Protein AF-A0A8D2LEM7-F1 (afdb_monomer_lite)

Sequence (130 aa):
QYFGRFCSLMAAYTRKTAKLRDKADLLVKQLLDYANTESPELRTTVKNFAEELARVQDYRQAEVERLEVKVVEPLKVYGMLIKQTRADIKKFNNARKNEMKQLQQLEKIRLKSPSNRHVIVSFLWKRYGS

Radius of gyration: 36.6 Å; chains: 1; bounding box: 88×28×95 Å

Foldseek 3Di:
DVLVVQLVVLVVVLVVLVVVLVVLVVVLVVLQVVLVVDDPVSSVVSNVVSVVSNVVSVVSVVVSVCSVPVPNVVSVVVVVVVVVVVVVVVVVVVVVVVVVVVVVVVVVVVVVCPPVVVVVVVVVCVVPPD

Secondary structure (DSSP, 8-state):
-HHHHHHHHHHHHHHHHHHHHHHHHHHHHHHHHHHTTS-HHHHHHHHHHHHHHHHHHHHHHHHHHHHIIIIIHHHHHHHHHHHHHHHHHHHHHHHHHHHHHHHHHHHHHHHH-TTHHHHHHHHHHHHH--

Organism: Varanus komodoensis (NCBI:txid61221)

pLDDT: mean 88.64, std 14.68, range [46.97, 98.69]

InterPro domains:
  IPR009602 CBY1-interacting BAR domain-containing protein/FAM92 [PF06730] (2-121)
  IPR009602 CBY1-interacting BAR domain-containing protein/FAM92 [PTHR21223] (2-121)
  IPR027267 AH/BAR domain superfamily [SSF103657] (26-116)

Structure (mmCIF, N/CA/C/O backbone):
data_AF-A0A8D2LEM7-F1
#
_entry.id   AF-A0A8D2LEM7-F1
#
loop_
_atom_site.group_PDB
_atom_site.id
_atom_site.type_symbol
_atom_site.label_atom_id
_atom_site.label_alt_id
_atom_site.label_comp_id
_atom_site.label_asym_id
_atom_site.label_entity_id
_atom_site.label_seq_id
_atom_site.pdbx_PDB_ins_code
_atom_site.Cartn_x
_atom_site.Cartn_y
_atom_site.Cartn_z
_atom_site.occupancy
_atom_site.B_iso_or_equiv
_atom_site.auth_seq_id
_atom_site.auth_comp_id
_atom_site.auth_asym_id
_atom_site.auth_atom_id
_atom_site.pdbx_PDB_model_num
ATOM 1 N N . GLN A 1 1 ? 11.865 -8.441 -18.252 1.00 66.44 1 GLN A N 1
ATOM 2 C CA . GLN A 1 1 ? 10.596 -9.173 -18.043 1.00 66.44 1 GLN A CA 1
ATOM 3 C C . GLN A 1 1 ? 10.228 -9.219 -16.559 1.00 66.44 1 GLN A C 1
ATOM 5 O O . GLN A 1 1 ? 9.105 -8.872 -16.224 1.00 66.44 1 GLN A O 1
ATOM 10 N N . TYR A 1 2 ? 11.170 -9.562 -15.674 1.00 82.12 2 TYR A N 1
ATOM 11 C CA . TYR A 1 2 ? 10.939 -9.712 -14.231 1.00 82.12 2 TYR A CA 1
ATOM 12 C C . TYR A 1 2 ? 10.581 -8.422 -13.479 1.00 82.12 2 TYR A C 1
ATOM 14 O O . TYR A 1 2 ? 9.593 -8.409 -12.760 1.00 82.12 2 TYR A O 1
ATOM 22 N N . PHE A 1 3 ? 11.290 -7.313 -13.708 1.00 81.62 3 PHE A N 1
ATOM 23 C CA . PHE A 1 3 ? 11.026 -6.050 -12.996 1.00 81.62 3 PHE A CA 1
ATOM 24 C C . PHE A 1 3 ? 9.601 -5.511 -13.167 1.00 81.62 3 PHE A C 1
ATOM 26 O O . PHE A 1 3 ? 9.011 -5.031 -12.207 1.00 81.62 3 PHE A O 1
ATOM 33 N N . GLY A 1 4 ? 9.013 -5.653 -14.361 1.00 85.19 4 GLY A N 1
ATOM 34 C CA . GLY A 1 4 ? 7.608 -5.296 -14.577 1.00 85.19 4 GLY A CA 1
ATOM 35 C C . GLY A 1 4 ? 6.661 -6.155 -13.734 1.00 85.19 4 GLY A C 1
ATOM 36 O O . GLY A 1 4 ? 5.755 -5.620 -13.107 1.00 85.19 4 GLY A O 1
ATOM 37 N N . ARG A 1 5 ? 6.922 -7.469 -13.647 1.00 89.81 5 ARG A N 1
ATOM 38 C CA . ARG A 1 5 ? 6.150 -8.389 -12.796 1.00 89.81 5 ARG A CA 1
ATOM 39 C C . ARG A 1 5 ? 6.298 -8.044 -11.316 1.00 89.81 5 ARG A C 1
ATOM 41 O O . ARG A 1 5 ? 5.291 -7.996 -10.622 1.00 89.81 5 ARG A O 1
ATOM 48 N N . PHE A 1 6 ? 7.515 -7.756 -10.851 1.00 91.12 6 PHE A N 1
ATOM 49 C CA . PHE A 1 6 ? 7.753 -7.339 -9.468 1.00 91.12 6 PHE A CA 1
ATOM 50 C C . PHE A 1 6 ? 7.035 -6.029 -9.137 1.00 91.12 6 PHE A C 1
ATOM 52 O O . PHE A 1 6 ? 6.335 -5.971 -8.136 1.00 91.12 6 PHE A O 1
ATOM 59 N N . CYS A 1 7 ? 7.113 -5.012 -10.001 1.00 92.25 7 CYS A N 1
ATOM 60 C CA . CYS A 1 7 ? 6.394 -3.752 -9.803 1.00 92.25 7 CYS A CA 1
ATOM 61 C C . CYS A 1 7 ? 4.875 -3.975 -9.697 1.00 92.25 7 CYS A C 1
ATOM 63 O O . CYS A 1 7 ? 4.243 -3.497 -8.757 1.00 92.25 7 CYS A O 1
ATOM 65 N N . SER A 1 8 ? 4.288 -4.767 -10.604 1.00 92.38 8 SER A N 1
ATOM 66 C CA . SER A 1 8 ? 2.858 -5.096 -10.551 1.00 92.38 8 SER A CA 1
ATOM 67 C C . SER A 1 8 ? 2.472 -5.885 -9.297 1.00 92.38 8 SER A C 1
ATOM 69 O O . SER A 1 8 ? 1.425 -5.608 -8.711 1.00 92.38 8 SER A O 1
ATOM 71 N N . LEU A 1 9 ? 3.303 -6.846 -8.880 1.00 96.00 9 LEU A N 1
ATOM 72 C CA . LEU A 1 9 ? 3.059 -7.668 -7.696 1.00 96.00 9 LEU A CA 1
ATOM 73 C C . LEU A 1 9 ? 3.141 -6.838 -6.410 1.00 96.00 9 LEU A C 1
ATOM 75 O O . LEU A 1 9 ? 2.227 -6.913 -5.594 1.00 96.00 9 LEU A O 1
ATOM 79 N N . MET A 1 10 ? 4.172 -6.002 -6.264 1.00 96.44 10 MET A N 1
ATOM 80 C CA . MET A 1 10 ? 4.329 -5.128 -5.098 1.00 96.44 10 MET A CA 1
ATOM 81 C C . MET A 1 10 ? 3.202 -4.099 -5.026 1.00 96.44 10 MET A C 1
ATOM 83 O O . MET A 1 10 ? 2.594 -3.941 -3.976 1.00 96.44 10 MET A O 1
ATOM 87 N N . ALA A 1 11 ? 2.816 -3.487 -6.150 1.00 96.25 11 ALA A N 1
ATOM 88 C CA . ALA A 1 11 ? 1.669 -2.582 -6.173 1.00 96.25 11 ALA A CA 1
ATOM 89 C C . ALA A 1 11 ? 0.355 -3.298 -5.795 1.00 96.25 11 ALA A C 1
ATOM 91 O O . ALA A 1 11 ? -0.506 -2.726 -5.128 1.00 96.25 11 ALA A O 1
ATOM 92 N N . ALA A 1 12 ? 0.171 -4.555 -6.217 1.00 97.94 12 ALA A N 1
ATOM 93 C CA . ALA A 1 12 ? -0.990 -5.351 -5.822 1.00 97.94 12 ALA A CA 1
ATOM 94 C C . ALA A 1 12 ? -0.977 -5.700 -4.327 1.00 97.94 12 ALA A C 1
ATOM 96 O O . ALA A 1 12 ? -2.034 -5.655 -3.698 1.00 97.94 12 ALA A O 1
ATOM 97 N N . TYR A 1 13 ? 0.194 -6.013 -3.770 1.00 98.06 13 TYR A N 1
ATOM 98 C CA . TYR A 1 13 ? 0.390 -6.221 -2.338 1.00 98.06 13 TYR A CA 1
ATOM 99 C C . TYR A 1 13 ? 0.027 -4.959 -1.542 1.00 98.06 13 TYR A C 1
ATOM 101 O O . TYR A 1 13 ? -0.883 -5.027 -0.721 1.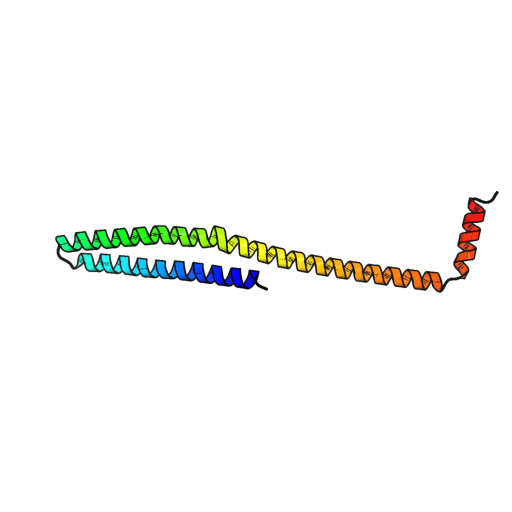00 98.06 13 TYR A O 1
ATOM 109 N N . THR A 1 14 ? 0.594 -3.793 -1.880 1.00 98.44 14 THR A N 1
ATOM 110 C CA . THR A 1 14 ? 0.287 -2.507 -1.221 1.00 98.44 14 THR A CA 1
ATOM 111 C C . THR A 1 14 ? -1.211 -2.206 -1.223 1.00 98.44 14 THR A C 1
ATOM 113 O O . THR A 1 14 ? -1.783 -1.857 -0.192 1.00 98.44 14 THR A O 1
ATOM 116 N N . ARG A 1 15 ? -1.897 -2.421 -2.358 1.00 98.50 15 ARG A N 1
ATOM 117 C CA . ARG A 1 15 ? -3.358 -2.242 -2.444 1.00 98.50 15 ARG A CA 1
ATOM 118 C C . ARG A 1 15 ? -4.136 -3.224 -1.569 1.00 98.50 15 ARG A C 1
ATOM 120 O O . ARG A 1 15 ? -5.183 -2.854 -1.046 1.00 98.50 15 ARG A O 1
ATOM 127 N N . LYS A 1 16 ? -3.687 -4.476 -1.437 1.00 98.50 16 LYS A N 1
ATOM 128 C CA . LYS A 1 16 ? -4.324 -5.450 -0.534 1.00 98.50 16 LYS A CA 1
ATOM 129 C C . LYS A 1 16 ? -4.149 -5.035 0.924 1.00 98.50 16 LYS A C 1
ATOM 131 O O . LYS A 1 16 ? -5.125 -5.092 1.667 1.00 98.50 16 LYS A O 1
ATOM 136 N N . THR A 1 17 ? -2.965 -4.557 1.302 1.00 98.38 17 THR A N 1
ATOM 137 C CA . THR A 1 17 ? -2.713 -4.006 2.638 1.00 98.38 17 THR A CA 1
ATOM 138 C C . THR A 1 17 ? -3.613 -2.798 2.901 1.00 98.38 17 THR A C 1
ATOM 140 O O . THR A 1 17 ? -4.315 -2.783 3.906 1.00 98.38 17 THR A O 1
ATOM 143 N N . ALA A 1 18 ? -3.724 -1.850 1.966 1.00 98.56 18 ALA A N 1
ATOM 144 C CA . ALA A 1 18 ? -4.647 -0.717 2.098 1.00 98.56 18 ALA A CA 1
ATOM 145 C C . ALA A 1 18 ? -6.111 -1.163 2.272 1.00 98.56 18 ALA A C 1
ATOM 147 O O . ALA A 1 18 ? -6.778 -0.741 3.209 1.00 98.56 18 ALA A O 1
ATOM 148 N N . LYS A 1 19 ? -6.587 -2.112 1.457 1.00 98.56 19 LYS A N 1
ATOM 149 C CA . LYS A 1 19 ? -7.957 -2.645 1.576 1.00 98.56 19 LYS A CA 1
ATOM 150 C C . LYS A 1 19 ? -8.221 -3.328 2.906 1.00 98.56 19 LYS A C 1
ATOM 152 O O . LYS A 1 19 ? -9.320 -3.230 3.443 1.00 98.56 19 LYS A O 1
ATOM 157 N N . LEU A 1 20 ? -7.237 -4.050 3.434 1.00 98.38 20 LEU A N 1
ATOM 158 C CA . LEU A 1 20 ? -7.376 -4.644 4.752 1.00 98.38 20 LEU A CA 1
ATOM 159 C C . LEU A 1 20 ? -7.554 -3.523 5.798 1.00 98.38 20 LEU A C 1
ATOM 161 O O . LEU A 1 20 ? -8.257 -3.751 6.776 1.00 98.38 20 LEU A O 1
ATOM 165 N N . ARG A 1 21 ? -6.943 -2.330 5.626 1.00 98.50 21 ARG A N 1
ATOM 166 C CA . ARG A 1 21 ? -7.025 -1.188 6.574 1.00 98.50 21 ARG A CA 1
ATOM 167 C C . ARG A 1 21 ? -8.427 -0.632 6.564 1.00 98.50 21 ARG A C 1
ATOM 169 O O . ARG A 1 21 ? -9.067 -0.629 7.604 1.00 98.50 21 ARG A O 1
ATOM 176 N N . ASP A 1 22 ? -8.949 -0.373 5.372 1.00 98.44 22 ASP A N 1
ATOM 177 C CA . ASP A 1 22 ? -10.330 0.075 5.194 1.00 98.44 22 ASP A CA 1
ATOM 178 C C . ASP A 1 22 ? -11.342 -0.874 5.861 1.00 98.44 22 ASP A C 1
ATOM 180 O O . ASP A 1 22 ? -12.349 -0.445 6.422 1.00 98.44 22 ASP A O 1
ATOM 184 N N . LYS A 1 23 ? -11.087 -2.191 5.820 1.00 98.50 23 LYS A N 1
ATOM 185 C CA . LYS A 1 23 ? -11.938 -3.179 6.499 1.00 98.50 23 LYS A CA 1
ATOM 186 C C . LYS A 1 23 ? -11.839 -3.112 8.017 1.00 98.50 23 LYS A C 1
ATOM 188 O O . LYS A 1 23 ? -12.859 -3.271 8.678 1.00 98.50 23 LYS A O 1
ATOM 193 N N . ALA A 1 24 ? -10.651 -2.887 8.558 1.00 98.12 24 ALA A N 1
ATOM 194 C CA . ALA A 1 24 ? -10.481 -2.727 9.992 1.00 98.12 24 ALA A CA 1
ATOM 195 C C . ALA A 1 24 ? -11.084 -1.406 10.494 1.00 98.12 24 ALA A C 1
ATOM 197 O O . ALA A 1 24 ? -11.729 -1.416 11.534 1.00 98.12 24 ALA A O 1
ATOM 198 N N . ASP A 1 25 ? -10.999 -0.318 9.727 1.00 98.19 25 ASP A N 1
ATOM 199 C CA . ASP A 1 25 ? -11.656 0.954 10.063 1.00 98.19 25 ASP A CA 1
ATOM 200 C C . ASP A 1 25 ? -13.185 0.797 10.129 1.00 98.19 25 ASP A C 1
ATOM 202 O O . ASP A 1 25 ? -13.846 1.338 11.019 1.00 98.19 25 ASP A O 1
ATOM 206 N N . LEU A 1 26 ? -13.764 -0.011 9.231 1.00 98.44 26 LEU A N 1
ATOM 207 C CA . LEU A 1 26 ? -15.180 -0.376 9.306 1.00 98.44 26 LEU A CA 1
ATOM 208 C C . LEU A 1 26 ? -15.504 -1.164 10.584 1.00 98.44 26 LEU A C 1
ATOM 210 O O . LEU A 1 26 ? -16.532 -0.901 11.205 1.00 98.44 26 LEU A O 1
ATOM 214 N N . LEU A 1 27 ? -14.645 -2.108 10.983 1.00 98.25 27 LEU A N 1
ATOM 215 C CA . LEU A 1 27 ? -14.821 -2.864 12.228 1.00 98.25 27 LEU A CA 1
ATOM 216 C C . LEU A 1 27 ? -14.738 -1.951 13.452 1.00 98.25 27 LEU A C 1
ATOM 218 O O . LEU A 1 27 ? -15.588 -2.052 14.329 1.00 98.25 27 LEU A O 1
ATOM 222 N N . VAL A 1 28 ? -13.771 -1.030 13.491 1.00 98.62 28 VAL A N 1
ATOM 223 C CA . VAL A 1 28 ? -13.659 -0.012 14.547 1.00 98.62 28 VAL A CA 1
ATOM 224 C C . VAL A 1 28 ? -14.962 0.773 14.652 1.00 98.62 28 VAL A C 1
ATOM 226 O O . VAL A 1 28 ? -15.520 0.889 15.740 1.00 98.62 28 VAL A O 1
ATOM 229 N N . LYS A 1 29 ? -15.505 1.242 13.523 1.00 98.31 29 LYS A N 1
ATOM 230 C CA . LYS A 1 29 ? -16.785 1.957 13.511 1.00 98.31 29 LYS A CA 1
ATOM 231 C C . LYS A 1 29 ? -17.927 1.107 14.081 1.00 98.31 29 LYS A C 1
ATOM 233 O O . LYS A 1 29 ? -18.658 1.580 14.942 1.00 98.31 29 LYS A O 1
ATOM 238 N N . GLN A 1 30 ? -18.051 -0.147 13.649 1.00 98.38 30 GLN A N 1
ATOM 239 C CA . GLN A 1 30 ? -19.092 -1.056 14.141 1.00 98.38 30 GLN A CA 1
ATOM 240 C C . GLN A 1 30 ? -18.959 -1.351 15.641 1.00 98.38 30 GLN A C 1
ATOM 242 O O . GLN A 1 30 ? -19.969 -1.430 16.334 1.00 98.38 30 GLN A O 1
ATOM 247 N N . LEU A 1 31 ? -17.733 -1.480 16.153 1.00 98.31 31 LEU A N 1
ATOM 248 C CA . LEU A 1 31 ? -17.473 -1.658 17.582 1.00 98.31 31 LEU A CA 1
ATOM 249 C C . LEU A 1 31 ? -17.883 -0.422 18.384 1.00 98.31 31 LEU A C 1
ATOM 251 O O . LEU A 1 31 ? -18.484 -0.560 19.445 1.00 98.31 31 LEU A O 1
ATOM 255 N N . LEU A 1 32 ? -17.597 0.779 17.876 1.00 97.88 32 LEU A N 1
ATOM 256 C CA . LEU A 1 32 ? -18.013 2.026 18.519 1.00 97.88 32 LEU A CA 1
ATOM 257 C C . LEU A 1 32 ? -19.538 2.190 18.515 1.00 97.88 32 LEU A C 1
ATOM 259 O O . LEU A 1 32 ? -20.102 2.593 19.533 1.00 97.88 32 LEU A O 1
ATOM 263 N N . ASP A 1 33 ? -20.198 1.846 17.407 1.00 98.00 33 ASP A N 1
ATOM 264 C CA . ASP A 1 33 ? -21.660 1.861 17.297 1.00 98.00 33 ASP A CA 1
ATOM 265 C C . ASP A 1 33 ? -22.291 0.864 18.286 1.00 98.00 33 ASP A C 1
ATOM 267 O O . ASP A 1 33 ? -23.189 1.238 19.041 1.00 98.00 33 ASP A O 1
ATOM 271 N N . TYR A 1 34 ? -21.762 -0.364 18.358 1.00 97.44 34 TYR A N 1
ATOM 272 C CA . TYR A 1 34 ? -22.180 -1.386 19.324 1.00 97.44 34 TYR A CA 1
ATOM 273 C C . TYR A 1 34 ? -21.943 -0.949 20.775 1.00 97.44 34 TYR A C 1
ATOM 275 O O . TYR A 1 34 ? -22.828 -1.068 21.612 1.00 97.44 34 TYR A O 1
ATOM 283 N N . ALA A 1 35 ? -20.793 -0.353 21.097 1.00 97.62 35 ALA A N 1
ATOM 284 C CA . ALA A 1 35 ? -20.518 0.118 22.454 1.00 97.62 35 ALA A CA 1
ATOM 285 C C . ALA A 1 35 ? -21.598 1.086 22.973 1.00 97.62 35 ALA A C 1
ATOM 287 O O . ALA A 1 35 ? -21.901 1.112 24.167 1.00 97.62 35 ALA A O 1
ATOM 288 N N . ASN A 1 36 ? -22.196 1.889 22.089 1.00 94.38 36 ASN A N 1
ATOM 289 C CA . ASN A 1 36 ? -23.242 2.833 22.470 1.00 94.38 36 ASN A CA 1
ATOM 290 C C . ASN A 1 36 ? -24.578 2.152 22.832 1.00 94.38 36 ASN A C 1
ATOM 292 O O . ASN A 1 36 ? -25.379 2.784 23.520 1.00 94.38 36 ASN A O 1
ATOM 296 N N . THR A 1 37 ? -24.809 0.892 22.435 1.00 96.75 37 THR A N 1
ATOM 297 C CA . THR A 1 37 ? -26.007 0.114 22.815 1.00 96.75 37 THR A CA 1
ATOM 298 C C . THR A 1 37 ? -25.855 -0.625 24.144 1.00 96.75 37 THR A C 1
ATOM 300 O O . THR A 1 37 ? -26.854 -1.040 24.724 1.00 96.75 37 THR A O 1
ATOM 303 N N . GLU A 1 38 ? -24.628 -0.758 24.646 1.00 96.50 38 GLU A N 1
ATOM 304 C CA . GLU A 1 38 ? -24.306 -1.560 25.829 1.00 96.50 38 GLU A CA 1
ATOM 305 C C . GLU A 1 38 ? -24.363 -0.782 27.156 1.00 96.50 38 GLU A C 1
ATOM 307 O O . GLU A 1 38 ? -24.439 0.459 27.187 1.00 96.50 38 GLU A O 1
ATOM 312 N N . SER A 1 39 ? -24.289 -1.530 28.270 1.00 96.31 39 SER A N 1
ATOM 313 C CA . SER A 1 39 ? -24.175 -0.976 29.628 1.00 96.31 39 SER A CA 1
ATOM 314 C C . SER A 1 39 ? -22.939 -0.072 29.764 1.00 96.31 39 SER A C 1
ATOM 316 O O . SER A 1 39 ? -21.977 -0.230 29.008 1.00 96.31 39 SER A O 1
ATOM 318 N N . PRO A 1 40 ? -22.914 0.882 30.712 1.00 94.00 40 PRO A N 1
ATOM 319 C CA . PRO A 1 40 ? -21.781 1.796 30.885 1.00 94.00 40 PRO A CA 1
ATOM 320 C C . PRO A 1 40 ? -20.422 1.095 31.061 1.00 94.00 40 PRO A C 1
ATOM 322 O O . PRO A 1 40 ? -19.413 1.549 30.512 1.00 94.00 40 PRO A O 1
ATOM 325 N N . GLU A 1 41 ? -20.402 -0.028 31.782 1.00 90.56 41 GLU A N 1
ATOM 326 C CA . GLU A 1 41 ? -19.202 -0.828 32.033 1.00 90.56 41 GLU A CA 1
ATOM 327 C C . GLU A 1 41 ? -18.691 -1.446 30.728 1.00 90.56 41 GLU A C 1
ATOM 329 O O . GLU A 1 41 ? -17.538 -1.237 30.345 1.00 90.56 41 GLU A O 1
ATOM 334 N N . LEU A 1 42 ? -19.570 -2.135 29.992 1.00 94.44 42 LEU A N 1
ATOM 335 C CA . LEU A 1 42 ? -19.204 -2.803 28.745 1.00 94.44 42 LEU A CA 1
ATOM 336 C C . LEU A 1 42 ? -18.888 -1.802 27.626 1.00 94.44 42 LEU A C 1
ATOM 338 O O . LEU A 1 42 ? -17.932 -1.991 26.875 1.00 94.44 42 LEU A O 1
ATOM 342 N N . ARG A 1 43 ? -19.624 -0.690 27.556 1.00 97.56 43 ARG A N 1
ATOM 343 C CA . ARG A 1 43 ? -19.376 0.417 26.625 1.00 97.56 43 ARG A CA 1
ATOM 344 C C . ARG A 1 43 ? -17.944 0.918 26.708 1.00 97.56 43 ARG A C 1
ATOM 346 O O . ARG A 1 43 ? -17.304 1.107 25.677 1.00 97.56 43 ARG A O 1
ATOM 353 N N . THR A 1 44 ? -17.450 1.148 27.922 1.00 97.06 44 THR A N 1
ATOM 354 C CA . THR A 1 44 ? -16.089 1.655 28.136 1.00 97.06 44 THR A CA 1
ATOM 355 C C . THR A 1 44 ? -15.058 0.644 27.643 1.00 97.06 44 THR A C 1
ATOM 357 O O . THR A 1 44 ? -14.153 0.998 26.890 1.00 97.06 44 THR A O 1
ATOM 360 N N . THR A 1 45 ? -15.232 -0.636 27.982 1.00 97.62 45 THR A N 1
ATOM 361 C CA . THR A 1 45 ? -14.337 -1.707 27.527 1.00 97.62 45 THR A CA 1
ATOM 362 C C . THR A 1 45 ? -14.322 -1.849 26.003 1.00 97.62 45 THR A C 1
ATOM 364 O O . THR A 1 45 ? -13.245 -1.944 25.416 1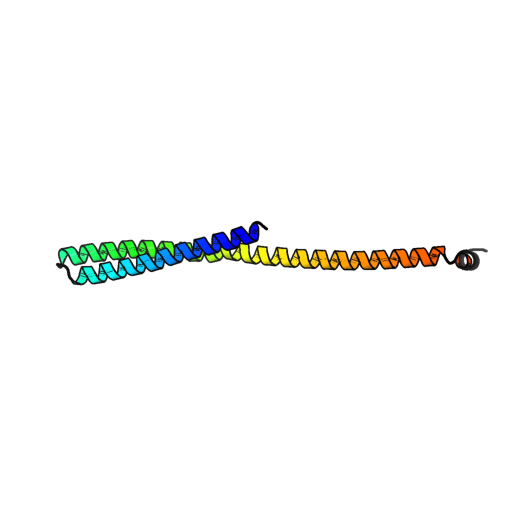.00 97.62 45 THR A O 1
ATOM 367 N N . VAL A 1 46 ? -15.485 -1.822 25.343 1.00 98.19 46 VAL A N 1
ATOM 368 C CA . VAL A 1 46 ? -15.570 -1.945 23.877 1.00 98.19 46 VAL A CA 1
ATOM 369 C C . VAL A 1 46 ? -14.975 -0.722 23.178 1.00 98.19 46 VAL A C 1
ATOM 371 O O . VAL A 1 46 ? -14.284 -0.886 22.173 1.00 98.19 46 VAL A O 1
ATOM 374 N N . LYS A 1 47 ? -15.178 0.494 23.707 1.00 98.12 47 LYS A N 1
ATOM 375 C CA . LYS A 1 47 ? -14.543 1.705 23.159 1.00 98.12 47 LYS A CA 1
ATOM 376 C C . LYS A 1 47 ? -13.023 1.624 23.231 1.00 98.12 47 LYS A C 1
ATOM 378 O O . LYS A 1 47 ? -12.376 1.806 22.206 1.00 98.12 47 LYS A O 1
ATOM 383 N N . ASN A 1 48 ? -12.472 1.242 24.382 1.00 97.81 48 ASN A N 1
ATOM 384 C CA . ASN A 1 48 ? -11.026 1.063 24.535 1.00 97.81 48 ASN A CA 1
ATOM 385 C C . ASN A 1 48 ? -10.486 -0.002 23.564 1.00 97.81 48 ASN A C 1
ATOM 387 O O . ASN A 1 48 ? -9.456 0.197 22.928 1.00 97.81 48 ASN A O 1
ATOM 391 N N . PHE A 1 49 ? -11.204 -1.117 23.393 1.00 97.94 49 PHE A N 1
ATOM 392 C CA . PHE A 1 49 ? -10.835 -2.147 22.420 1.00 97.94 49 PHE A CA 1
ATOM 393 C C . PHE A 1 49 ? -10.839 -1.620 20.973 1.00 97.94 49 PHE A C 1
ATOM 395 O O . PHE A 1 49 ? -9.908 -1.888 20.211 1.00 97.94 49 PHE A O 1
ATOM 402 N N . ALA A 1 50 ? -11.862 -0.850 20.593 1.00 98.50 50 ALA A N 1
ATOM 403 C CA . ALA A 1 50 ? -11.956 -0.237 19.271 1.00 98.50 50 ALA A CA 1
ATOM 404 C C . ALA A 1 50 ? -10.831 0.784 19.029 1.00 98.50 50 ALA A C 1
ATOM 406 O O . ALA A 1 50 ? -10.273 0.826 17.934 1.00 98.50 50 ALA A O 1
ATOM 407 N N . GLU A 1 51 ? -10.463 1.566 20.046 1.00 98.25 51 GLU A N 1
ATOM 408 C CA . GLU A 1 51 ? -9.348 2.515 19.989 1.00 98.25 51 GLU A CA 1
ATOM 409 C C . GLU A 1 51 ? -7.996 1.816 19.797 1.00 98.25 51 GLU A C 1
ATOM 411 O O . GLU A 1 51 ? -7.208 2.237 18.949 1.00 98.25 51 GLU A O 1
ATOM 416 N N . GLU A 1 52 ? -7.726 0.718 20.509 1.00 98.50 52 GLU A N 1
ATOM 417 C CA . GLU A 1 52 ? -6.495 -0.055 20.290 1.00 98.50 52 GLU A CA 1
ATOM 418 C C . GLU A 1 52 ? -6.453 -0.662 18.878 1.00 98.50 52 GLU A C 1
ATOM 420 O O . GLU A 1 52 ? -5.419 -0.621 18.206 1.00 98.50 52 GLU A O 1
ATOM 425 N N . LEU A 1 53 ? -7.588 -1.159 18.368 1.00 98.31 53 LEU A N 1
ATOM 426 C CA . LEU A 1 53 ? -7.670 -1.640 16.987 1.00 98.31 53 LEU A CA 1
ATOM 427 C C . LEU A 1 53 ? -7.433 -0.515 15.966 1.00 98.31 53 LEU A C 1
ATOM 429 O O . LEU A 1 53 ? -6.795 -0.765 14.937 1.00 98.31 53 LEU A O 1
ATOM 433 N N . ALA A 1 54 ? -7.909 0.702 16.245 1.00 98.56 54 ALA A N 1
ATOM 434 C CA . ALA A 1 54 ? -7.672 1.880 15.414 1.00 98.56 54 ALA A CA 1
ATOM 435 C C . ALA A 1 54 ? -6.179 2.237 15.355 1.00 98.56 54 ALA A C 1
ATOM 437 O O . ALA A 1 54 ? -5.642 2.412 14.264 1.00 98.56 54 ALA A O 1
ATOM 438 N N . ARG A 1 55 ? -5.465 2.206 16.489 1.00 98.56 55 ARG A N 1
ATOM 439 C CA . ARG A 1 55 ? -4.004 2.430 16.517 1.00 98.56 55 ARG A CA 1
ATOM 440 C C . ARG A 1 55 ? -3.238 1.409 15.678 1.00 98.56 55 ARG A C 1
ATOM 442 O O . ARG A 1 55 ? -2.282 1.758 14.988 1.00 98.56 55 ARG A O 1
ATOM 449 N N . VAL A 1 56 ? -3.673 0.145 15.672 1.00 98.44 56 VAL A N 1
ATOM 450 C CA . VAL A 1 56 ? -3.113 -0.871 14.760 1.00 98.44 56 VAL A CA 1
ATOM 451 C C . VAL A 1 56 ? -3.293 -0.465 13.290 1.00 98.44 56 VAL A C 1
ATOM 453 O O . VAL A 1 56 ? -2.423 -0.749 12.462 1.00 98.44 56 VAL A O 1
ATOM 456 N N . GLN A 1 57 ? -4.384 0.225 12.946 1.00 98.50 57 GLN A N 1
ATOM 457 C CA . GLN A 1 57 ? -4.619 0.708 11.583 1.00 98.50 57 GLN A CA 1
ATOM 458 C C . GLN A 1 57 ? -3.763 1.916 11.224 1.00 98.50 57 GLN A C 1
ATOM 460 O O . GLN A 1 57 ? -3.315 1.986 10.079 1.00 98.50 57 GLN A O 1
ATOM 465 N N . ASP A 1 58 ? -3.439 2.784 12.181 1.00 98.38 58 ASP A N 1
ATOM 466 C CA . ASP A 1 58 ? -2.498 3.891 11.971 1.00 98.38 58 ASP A CA 1
ATOM 467 C C . ASP A 1 58 ? -1.107 3.370 11.580 1.00 98.38 58 ASP A C 1
ATOM 469 O O . ASP A 1 58 ? -0.512 3.821 10.595 1.00 98.38 58 ASP A O 1
ATOM 473 N N . TYR A 1 59 ? -0.610 2.334 12.269 1.00 98.38 59 TYR A N 1
ATOM 474 C CA . TYR A 1 59 ? 0.643 1.673 11.878 1.00 98.38 59 TYR A CA 1
ATOM 475 C C . TYR A 1 59 ? 0.569 1.085 10.470 1.00 98.38 59 TYR A C 1
ATOM 477 O O . TYR A 1 59 ? 1.543 1.126 9.715 1.00 98.38 59 TYR A O 1
ATOM 485 N N . ARG A 1 60 ? -0.593 0.558 10.089 1.00 98.31 60 ARG A N 1
ATOM 486 C CA . ARG A 1 60 ? -0.779 -0.022 8.763 1.00 98.31 60 ARG A CA 1
ATOM 487 C C . ARG A 1 60 ? -0.925 1.021 7.668 1.00 98.31 60 ARG A C 1
ATOM 489 O O . ARG A 1 60 ? -0.500 0.773 6.543 1.00 98.31 60 ARG A O 1
ATOM 496 N N . GLN A 1 61 ? -1.477 2.187 7.980 1.00 98.38 61 GLN A N 1
ATOM 497 C CA . GLN A 1 61 ? -1.455 3.334 7.083 1.00 98.38 61 GLN A CA 1
ATOM 498 C C . GLN A 1 61 ? -0.007 3.767 6.818 1.00 98.38 61 GLN A C 1
ATOM 500 O O . GLN A 1 61 ? 0.386 3.897 5.658 1.00 98.38 61 GLN A O 1
ATOM 505 N N . ALA A 1 62 ? 0.820 3.853 7.866 1.00 98.56 62 ALA A N 1
ATOM 506 C CA . ALA A 1 62 ? 2.249 4.121 7.719 1.00 98.56 62 ALA A CA 1
ATOM 507 C C . ALA A 1 62 ? 2.975 3.030 6.902 1.00 98.56 62 ALA A C 1
ATOM 509 O O . ALA A 1 62 ? 3.843 3.339 6.081 1.00 98.56 62 ALA A O 1
ATOM 510 N N . GLU A 1 63 ? 2.608 1.753 7.070 1.00 98.38 63 GLU A N 1
ATOM 511 C CA . GLU A 1 63 ? 3.115 0.655 6.236 1.00 98.38 63 GLU A CA 1
ATOM 512 C C . GLU A 1 63 ? 2.750 0.861 4.758 1.00 98.38 63 GLU A C 1
ATOM 514 O O . GLU A 1 63 ? 3.624 0.781 3.896 1.00 98.38 63 GLU A O 1
ATOM 519 N N . VAL A 1 64 ? 1.485 1.167 4.453 1.00 98.69 64 VAL A N 1
ATOM 520 C CA . VAL A 1 64 ? 0.996 1.399 3.082 1.00 98.69 64 VAL A CA 1
ATOM 521 C C . VAL A 1 64 ? 1.733 2.560 2.419 1.00 98.69 64 VAL A C 1
ATOM 523 O O . VAL A 1 64 ? 2.213 2.416 1.292 1.00 98.69 64 VAL A O 1
ATOM 526 N N . GLU A 1 65 ? 1.875 3.687 3.114 1.00 98.56 65 GLU A N 1
ATOM 527 C CA . GLU A 1 65 ? 2.609 4.855 2.614 1.00 98.56 65 GLU A CA 1
ATOM 528 C C . GLU A 1 65 ? 4.075 4.522 2.351 1.00 98.56 65 GLU A C 1
ATOM 530 O O . GLU A 1 65 ? 4.630 4.858 1.300 1.00 98.56 65 GLU A O 1
ATOM 535 N N . ARG A 1 66 ? 4.708 3.795 3.277 1.00 98.44 66 ARG A N 1
ATOM 536 C CA . ARG A 1 66 ? 6.100 3.380 3.123 1.00 98.44 66 ARG A CA 1
ATOM 537 C C . ARG A 1 66 ? 6.270 2.399 1.968 1.00 98.44 66 ARG A C 1
ATOM 539 O O . ARG A 1 66 ? 7.240 2.529 1.222 1.00 98.44 66 ARG A O 1
ATOM 546 N N . LEU A 1 67 ? 5.353 1.451 1.788 1.00 98.19 67 LEU A N 1
ATOM 547 C CA . LEU A 1 67 ? 5.358 0.529 0.653 1.00 98.19 67 LEU A CA 1
ATOM 548 C C . LEU A 1 67 ? 5.235 1.287 -0.672 1.00 98.19 67 LEU A C 1
ATOM 550 O O . LEU A 1 67 ? 5.998 1.015 -1.600 1.00 98.19 67 LEU A O 1
ATOM 554 N N . GLU A 1 68 ? 4.334 2.264 -0.768 1.00 97.38 68 GLU A N 1
ATOM 555 C CA . GLU A 1 68 ? 4.176 3.032 -2.004 1.00 97.38 68 GLU A CA 1
ATOM 556 C C . GLU A 1 68 ? 5.432 3.866 -2.303 1.00 97.38 68 GLU A C 1
ATOM 558 O O . GLU A 1 68 ? 6.031 3.726 -3.372 1.00 97.38 68 GLU A O 1
ATOM 563 N N . VAL A 1 69 ? 5.901 4.659 -1.334 1.00 97.69 69 VAL A N 1
ATOM 564 C CA . VAL A 1 69 ? 7.006 5.613 -1.532 1.00 97.69 69 VAL A CA 1
ATOM 565 C C . VAL A 1 69 ? 8.366 4.928 -1.641 1.00 97.69 69 VAL A C 1
ATOM 567 O O . VAL A 1 69 ? 9.210 5.343 -2.434 1.00 97.69 69 VAL A O 1
ATOM 570 N N . LYS A 1 70 ? 8.635 3.909 -0.820 1.00 97.00 70 LYS A N 1
ATOM 571 C CA . LYS A 1 70 ? 9.978 3.315 -0.702 1.00 97.00 70 LYS A CA 1
ATOM 572 C C . LYS A 1 70 ? 10.152 2.028 -1.491 1.00 97.00 70 LYS A C 1
ATOM 574 O O . LYS A 1 70 ? 11.290 1.605 -1.667 1.00 97.00 70 LYS A O 1
ATOM 579 N N . VAL A 1 71 ? 9.072 1.413 -1.971 1.00 94.56 71 VAL A N 1
ATOM 580 C CA . VAL A 1 71 ? 9.152 0.123 -2.670 1.00 94.56 71 VAL A CA 1
ATOM 581 C C . VAL A 1 71 ? 8.558 0.201 -4.068 1.00 94.56 71 VAL A C 1
ATOM 583 O O . VAL A 1 71 ? 9.235 -0.134 -5.041 1.00 94.56 71 VAL A O 1
ATOM 586 N N . VAL A 1 72 ? 7.319 0.671 -4.199 1.00 95.44 72 VAL A N 1
ATOM 587 C CA . VAL A 1 72 ? 6.632 0.708 -5.495 1.00 95.44 72 VAL A CA 1
ATOM 588 C C . VAL A 1 72 ? 7.199 1.809 -6.394 1.00 95.44 72 VAL A C 1
ATOM 590 O O . VAL A 1 72 ? 7.518 1.540 -7.555 1.00 95.44 72 VAL A O 1
ATOM 593 N N . GLU A 1 73 ? 7.368 3.026 -5.875 1.00 94.00 73 GLU A N 1
ATOM 594 C CA . GLU A 1 73 ? 7.819 4.174 -6.668 1.00 94.00 73 GLU A CA 1
ATOM 595 C C . GLU A 1 73 ? 9.229 3.991 -7.268 1.00 94.00 73 GLU A C 1
ATOM 597 O O . GLU A 1 73 ? 9.383 4.155 -8.484 1.00 94.00 73 GLU A O 1
ATOM 602 N N . PRO A 1 74 ? 10.249 3.523 -6.517 1.00 93.00 74 PRO A N 1
ATOM 603 C CA . PRO A 1 74 ? 11.567 3.256 -7.094 1.00 93.00 74 PRO A CA 1
ATOM 604 C C . PRO A 1 74 ? 11.533 2.212 -8.219 1.00 93.00 74 PRO A C 1
ATOM 606 O O . PRO A 1 74 ? 12.225 2.355 -9.231 1.00 93.00 74 PRO A O 1
ATOM 609 N N . LEU A 1 75 ? 10.690 1.178 -8.091 1.00 90.44 75 LEU A N 1
ATOM 610 C CA . LEU A 1 75 ? 10.524 0.157 -9.128 1.00 90.44 75 LEU A CA 1
ATOM 611 C C . LEU A 1 75 ? 9.878 0.719 -10.403 1.00 90.44 75 LEU A C 1
ATOM 613 O O . LEU A 1 75 ? 10.266 0.316 -11.505 1.00 90.44 75 LEU A O 1
ATOM 617 N N . LYS A 1 76 ? 8.925 1.655 -10.281 1.00 88.94 76 LYS A N 1
ATOM 618 C CA . LYS A 1 76 ? 8.324 2.344 -11.436 1.00 88.94 76 LYS A CA 1
ATOM 619 C C . LYS A 1 76 ? 9.374 3.162 -12.188 1.00 88.94 76 LYS A C 1
ATOM 621 O O . LYS A 1 76 ? 9.505 3.002 -13.405 1.00 88.94 76 LYS A O 1
ATOM 626 N N . VAL A 1 77 ? 10.153 3.979 -11.472 1.00 88.75 77 VAL A N 1
ATOM 627 C CA . VAL A 1 77 ? 11.216 4.822 -12.050 1.00 88.75 77 VAL A CA 1
ATOM 628 C C . VAL A 1 77 ? 12.252 3.971 -12.777 1.00 88.75 77 VAL A C 1
ATOM 630 O O . VAL A 1 77 ? 12.573 4.229 -13.938 1.00 88.75 77 VAL A O 1
ATOM 633 N N . TYR A 1 78 ? 12.713 2.895 -12.142 1.00 85.06 78 TYR A N 1
ATOM 634 C CA . TYR A 1 78 ? 13.665 1.977 -12.759 1.00 85.06 78 TYR A CA 1
ATOM 635 C C . TYR A 1 78 ? 13.100 1.316 -14.028 1.00 85.06 78 TYR A C 1
ATOM 637 O O . TYR A 1 78 ? 13.788 1.191 -15.046 1.00 85.06 78 TYR A O 1
ATOM 645 N N . GLY A 1 79 ? 11.814 0.950 -14.012 1.00 83.31 79 GLY A N 1
ATOM 646 C CA . GLY A 1 79 ? 11.113 0.438 -15.187 1.00 83.31 79 GLY A CA 1
ATOM 647 C C . GLY A 1 79 ? 11.074 1.431 -16.355 1.00 83.31 79 GLY A C 1
ATOM 648 O O . GLY A 1 79 ? 11.229 1.017 -17.508 1.00 83.31 79 GLY A O 1
ATOM 649 N N . MET A 1 80 ? 10.900 2.726 -16.077 1.00 85.62 80 MET A N 1
ATOM 650 C CA . MET A 1 80 ? 10.967 3.785 -17.093 1.00 85.62 80 MET A CA 1
ATOM 651 C C . MET A 1 80 ? 12.384 3.941 -17.649 1.00 85.62 80 MET A C 1
ATOM 653 O O . MET A 1 80 ? 12.554 3.954 -18.869 1.00 85.62 80 MET A O 1
ATOM 657 N N . LEU A 1 81 ? 13.397 3.960 -16.779 1.00 87.62 81 LEU A N 1
ATOM 658 C CA . LEU A 1 81 ? 14.798 4.081 -17.182 1.00 87.62 81 LEU A CA 1
ATOM 659 C C . LEU A 1 81 ? 15.216 2.944 -18.126 1.00 87.62 81 LEU A C 1
ATOM 661 O O . LEU A 1 81 ? 15.746 3.208 -19.200 1.00 87.62 81 LEU A O 1
ATOM 665 N N . ILE A 1 82 ? 14.886 1.686 -17.803 1.00 86.19 82 ILE A N 1
ATOM 666 C CA . ILE A 1 82 ? 15.190 0.541 -18.683 1.00 86.19 82 ILE A CA 1
ATOM 667 C C . ILE A 1 82 ? 14.546 0.703 -20.065 1.00 86.19 82 ILE A C 1
ATOM 669 O O . ILE A 1 82 ? 15.166 0.376 -21.084 1.00 86.19 82 ILE A O 1
ATOM 673 N N . LYS A 1 83 ? 13.286 1.157 -20.121 1.00 87.25 83 LYS A N 1
ATOM 674 C CA . LYS A 1 83 ? 12.590 1.378 -21.397 1.00 87.25 83 LYS A CA 1
ATOM 675 C C . LYS A 1 83 ? 13.306 2.443 -22.223 1.00 87.25 83 LYS A C 1
ATOM 677 O O . LYS A 1 83 ? 13.521 2.216 -23.414 1.00 87.25 83 LYS A O 1
ATOM 682 N N . GLN A 1 84 ? 13.705 3.541 -21.585 1.00 90.75 84 GLN A N 1
ATOM 683 C CA . GLN A 1 84 ? 14.437 4.629 -22.223 1.00 90.75 84 GLN A CA 1
ATOM 684 C C . GLN A 1 84 ? 15.793 4.151 -22.757 1.00 90.75 84 GLN A C 1
ATOM 686 O O . GLN A 1 84 ? 16.038 4.230 -23.958 1.00 90.75 84 GLN A O 1
ATOM 691 N N . THR A 1 85 ? 16.615 3.514 -21.918 1.00 91.38 85 THR A N 1
ATOM 692 C CA . THR A 1 85 ? 17.924 2.979 -22.325 1.00 91.38 85 THR A CA 1
ATOM 693 C C . THR A 1 85 ? 17.804 1.993 -23.489 1.00 91.38 85 THR A C 1
ATOM 695 O O . THR A 1 85 ? 18.609 2.012 -24.419 1.00 91.38 85 THR A O 1
ATOM 698 N N . ARG A 1 86 ? 16.769 1.142 -23.502 1.00 91.50 86 ARG A N 1
ATOM 699 C CA . ARG A 1 86 ? 16.520 0.224 -24.623 1.00 91.50 86 ARG A CA 1
ATOM 700 C C . ARG A 1 86 ? 16.190 0.967 -25.920 1.00 91.50 86 ARG A C 1
ATOM 702 O O . ARG A 1 86 ? 16.627 0.536 -26.990 1.00 91.50 86 ARG A O 1
ATOM 709 N N . ALA A 1 87 ? 15.410 2.043 -25.844 1.00 94.25 87 ALA A N 1
ATOM 710 C CA . ALA A 1 87 ? 15.105 2.878 -27.001 1.00 94.25 87 ALA A CA 1
ATOM 711 C C . ALA A 1 87 ? 16.372 3.559 -27.540 1.00 94.25 87 ALA A C 1
ATOM 713 O O . ALA A 1 87 ? 16.592 3.559 -28.753 1.00 94.25 87 ALA A O 1
ATOM 714 N N . ASP A 1 88 ? 17.236 4.046 -26.652 1.00 95.38 88 ASP A N 1
ATOM 715 C CA . ASP A 1 88 ? 18.488 4.708 -27.021 1.00 95.38 88 ASP A CA 1
ATOM 716 C C . ASP A 1 88 ? 19.486 3.734 -27.659 1.00 95.38 88 ASP A C 1
ATOM 718 O O . ASP A 1 88 ? 20.027 4.024 -28.727 1.00 95.38 88 ASP A O 1
ATOM 722 N N . ILE A 1 89 ? 19.630 2.517 -27.119 1.00 96.00 89 ILE A N 1
ATOM 723 C CA . ILE A 1 89 ? 20.427 1.445 -27.747 1.00 96.00 89 ILE A CA 1
ATOM 724 C C . ILE A 1 89 ? 19.911 1.133 -29.159 1.00 96.00 89 ILE A C 1
ATOM 726 O O . ILE A 1 89 ? 20.695 0.956 -30.094 1.00 96.00 89 ILE A O 1
ATOM 730 N N . LYS A 1 90 ? 18.587 1.069 -29.349 1.00 96.69 90 LYS A N 1
ATOM 731 C CA . LYS A 1 90 ? 17.992 0.814 -30.669 1.00 96.69 90 LYS A CA 1
ATOM 732 C C . LYS A 1 90 ? 18.306 1.946 -31.653 1.00 96.69 90 LYS A C 1
ATOM 734 O O . LYS A 1 90 ? 18.650 1.662 -32.800 1.00 96.69 90 LYS A O 1
ATOM 739 N N . LYS A 1 91 ? 18.220 3.206 -31.213 1.00 96.81 91 LYS A N 1
ATOM 740 C CA . LYS A 1 91 ? 18.603 4.375 -32.022 1.00 96.81 91 LYS A CA 1
ATOM 741 C C . LYS A 1 91 ? 20.083 4.324 -32.405 1.00 96.81 91 LYS A C 1
ATOM 743 O O . LYS A 1 91 ? 20.392 4.433 -33.589 1.00 96.81 91 LYS A O 1
ATOM 748 N N . PHE A 1 92 ? 20.967 4.072 -31.439 1.00 96.00 92 PHE A N 1
ATOM 749 C CA . PHE A 1 92 ? 22.408 3.959 -31.667 1.00 96.00 92 PHE A CA 1
ATOM 750 C C . PHE A 1 92 ? 22.747 2.857 -32.680 1.00 96.00 92 PHE A C 1
ATOM 752 O O . PHE A 1 92 ? 23.472 3.088 -33.645 1.00 96.00 92 PHE A O 1
ATOM 759 N N . ASN A 1 93 ? 22.151 1.672 -32.531 1.00 96.38 93 ASN A N 1
ATOM 760 C CA . ASN A 1 93 ? 22.365 0.564 -33.463 1.00 96.38 93 ASN A CA 1
ATOM 761 C C . ASN A 1 93 ? 21.901 0.884 -34.889 1.00 96.38 93 ASN A C 1
ATOM 763 O O . ASN A 1 93 ? 22.547 0.467 -35.852 1.00 96.38 93 ASN A O 1
ATOM 767 N N . ASN A 1 94 ? 20.799 1.622 -35.039 1.00 96.69 94 ASN A N 1
ATOM 768 C CA . ASN A 1 94 ? 20.319 2.055 -36.349 1.00 96.69 94 ASN A CA 1
ATOM 769 C C . ASN A 1 94 ? 21.270 3.071 -36.995 1.00 96.69 94 ASN A C 1
ATOM 771 O O . ASN A 1 94 ? 21.584 2.923 -38.175 1.00 96.69 94 ASN A O 1
ATOM 775 N N . ALA A 1 95 ? 21.759 4.052 -36.229 1.00 96.00 95 ALA A N 1
ATOM 776 C CA . ALA A 1 95 ? 22.753 5.015 -36.701 1.00 96.00 95 ALA A CA 1
ATOM 777 C C . ALA A 1 95 ? 24.030 4.299 -37.169 1.00 96.00 95 ALA A C 1
ATOM 779 O O . ALA A 1 95 ? 24.410 4.422 -38.332 1.00 96.00 95 ALA A O 1
ATOM 780 N N . ARG A 1 96 ? 24.580 3.410 -36.330 1.00 95.81 96 ARG A N 1
ATOM 781 C CA . ARG A 1 96 ? 25.751 2.586 -36.669 1.00 95.81 96 ARG A CA 1
ATOM 782 C C . ARG A 1 96 ? 25.536 1.748 -37.931 1.00 95.81 96 ARG A C 1
ATOM 784 O O . ARG A 1 96 ? 26.437 1.594 -38.751 1.00 95.81 96 ARG A O 1
ATOM 791 N N . LYS A 1 97 ? 24.340 1.175 -38.111 1.00 96.56 97 LYS A N 1
ATOM 792 C CA . LYS A 1 97 ? 24.001 0.386 -39.309 1.00 96.56 97 LYS A CA 1
ATOM 793 C C . LYS A 1 97 ? 23.981 1.252 -40.570 1.00 96.56 97 LYS A C 1
ATOM 795 O O . LYS A 1 97 ? 24.370 0.770 -41.633 1.00 96.56 97 LYS A O 1
ATOM 800 N N . ASN A 1 98 ? 23.521 2.495 -40.468 1.00 95.88 98 ASN A N 1
ATOM 801 C CA . ASN A 1 98 ? 23.515 3.434 -41.585 1.00 95.88 98 ASN A CA 1
ATOM 802 C C . ASN A 1 98 ? 24.935 3.892 -41.937 1.00 95.88 98 ASN A C 1
ATOM 804 O O . ASN A 1 98 ? 25.291 3.846 -43.112 1.00 95.88 98 ASN A O 1
ATOM 808 N N . GLU A 1 99 ? 25.760 4.223 -40.943 1.00 94.06 99 GLU A N 1
ATOM 809 C CA . GLU A 1 99 ? 27.183 4.545 -41.139 1.00 94.06 99 GLU A CA 1
ATOM 810 C C . GLU A 1 99 ? 27.930 3.389 -41.811 1.00 94.06 99 GLU A C 1
ATOM 812 O O . GLU A 1 99 ? 28.623 3.584 -42.806 1.00 94.06 99 GLU A O 1
ATOM 817 N N . MET A 1 100 ? 27.712 2.154 -41.349 1.00 94.56 100 MET A N 1
ATOM 818 C CA . MET A 1 100 ? 28.322 0.967 -41.954 1.00 94.56 100 MET A CA 1
ATOM 819 C C . MET A 1 100 ? 27.936 0.807 -43.432 1.00 94.56 100 MET A C 1
ATOM 821 O O . MET A 1 100 ? 28.775 0.478 -44.267 1.00 94.56 100 MET A O 1
ATOM 825 N N . LYS A 1 101 ?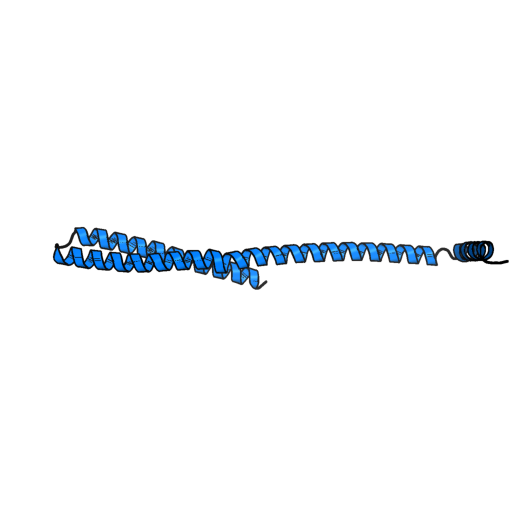 26.669 1.068 -43.785 1.00 95.19 101 LYS A N 1
ATOM 826 C CA . LYS A 1 101 ? 26.219 1.042 -45.186 1.00 95.19 101 LYS A CA 1
ATOM 827 C C . LYS A 1 101 ? 26.885 2.135 -46.021 1.00 95.19 101 LYS A C 1
ATOM 829 O O . LYS A 1 101 ? 27.252 1.866 -47.162 1.00 95.19 101 LYS A O 1
ATOM 83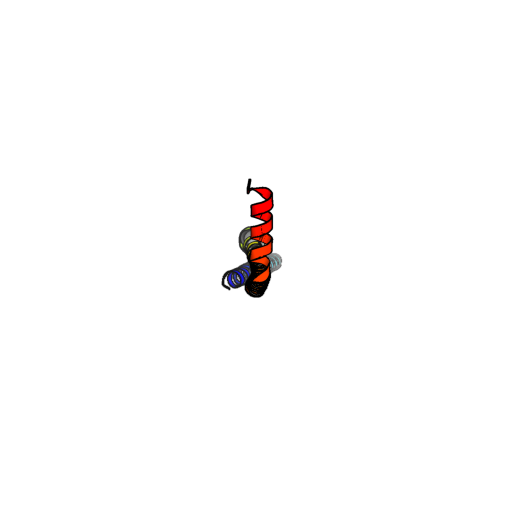4 N N . GLN A 1 102 ? 27.036 3.340 -45.473 1.00 93.12 102 GLN A N 1
ATOM 835 C CA . GLN A 1 102 ? 27.722 4.443 -46.150 1.00 93.12 102 GLN A CA 1
ATOM 836 C C . GLN A 1 102 ? 29.196 4.101 -46.397 1.00 93.12 102 GLN A C 1
ATOM 838 O O . GLN A 1 102 ? 29.672 4.256 -47.519 1.00 93.12 102 GLN A O 1
ATOM 843 N N . LEU A 1 103 ? 29.893 3.537 -45.406 1.00 92.88 103 LEU A N 1
ATOM 844 C CA . LEU A 1 103 ? 31.276 3.071 -45.557 1.00 92.88 103 LEU A CA 1
ATOM 845 C C . LEU A 1 103 ? 31.406 1.996 -46.645 1.00 92.88 103 LEU A C 1
ATOM 847 O O . LEU A 1 103 ? 32.248 2.118 -47.532 1.00 92.88 103 LEU A O 1
ATOM 851 N N . GLN A 1 104 ? 30.518 0.999 -46.657 1.00 91.88 104 GLN A N 1
ATOM 852 C CA . GLN A 1 104 ? 30.503 -0.031 -47.703 1.00 91.88 104 GLN A CA 1
ATOM 853 C C . GLN A 1 104 ? 30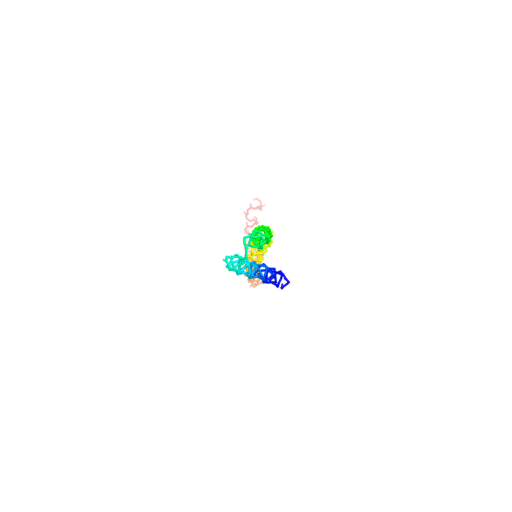.250 0.546 -49.105 1.00 91.88 104 GLN A C 1
ATOM 855 O O . GLN A 1 104 ? 30.784 0.044 -50.097 1.00 91.88 104 GLN A O 1
ATOM 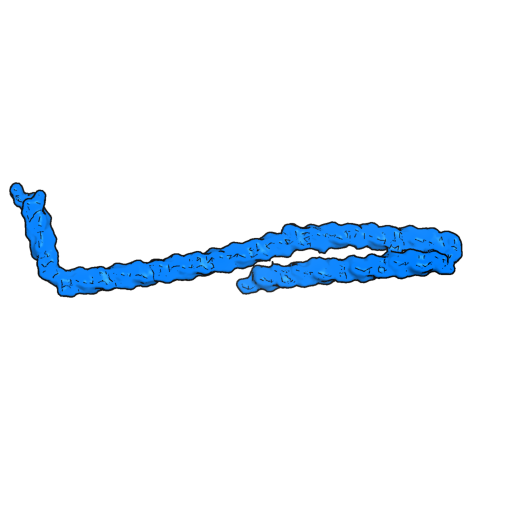860 N N . GLN A 1 105 ? 29.420 1.585 -49.223 1.00 89.75 105 GLN A N 1
ATOM 861 C CA . GLN A 1 105 ? 29.210 2.282 -50.495 1.00 89.75 105 GLN A CA 1
ATOM 862 C C . GLN A 1 105 ? 30.470 3.038 -50.932 1.00 89.75 105 GLN A C 1
ATOM 864 O O . GLN A 1 105 ? 30.866 2.922 -52.093 1.00 89.75 105 GLN A O 1
ATOM 869 N N . LEU A 1 106 ? 31.129 3.747 -50.011 1.00 87.62 106 LEU A N 1
ATOM 870 C CA . LEU A 1 106 ? 32.387 4.451 -50.273 1.00 87.62 106 LEU A CA 1
ATOM 871 C C . LEU A 1 106 ? 33.496 3.489 -50.722 1.00 87.62 106 LEU A C 1
ATOM 873 O O . LEU A 1 106 ? 34.187 3.766 -51.702 1.00 87.62 106 LEU A O 1
ATOM 877 N N . GLU A 1 107 ? 33.631 2.330 -50.074 1.00 85.44 107 GLU A N 1
ATOM 878 C CA . GLU A 1 107 ? 34.588 1.293 -50.480 1.00 85.44 107 GLU A CA 1
ATOM 879 C C . GLU A 1 107 ? 34.305 0.760 -51.887 1.00 85.44 107 GLU A C 1
ATOM 881 O O . GLU A 1 107 ? 35.221 0.647 -52.703 1.00 85.44 107 GLU A O 1
ATOM 886 N N . LYS A 1 108 ? 33.036 0.491 -52.219 1.00 85.00 108 LYS A N 1
ATOM 887 C CA . LYS A 1 108 ? 32.651 0.056 -53.572 1.00 85.00 108 LYS A CA 1
ATOM 888 C C . LYS A 1 108 ? 33.000 1.098 -54.631 1.00 85.00 108 LYS A C 1
ATOM 890 O O . LYS A 1 108 ? 33.490 0.726 -55.695 1.00 85.00 108 LYS A O 1
ATOM 895 N N . ILE A 1 109 ? 32.769 2.383 -54.357 1.00 81.25 109 ILE A N 1
ATOM 896 C CA . ILE A 1 109 ? 33.143 3.476 -55.268 1.00 81.25 109 ILE A CA 1
ATOM 897 C C . ILE A 1 109 ? 34.669 3.542 -55.416 1.00 81.25 109 ILE A C 1
ATOM 899 O O . ILE A 1 109 ? 35.175 3.611 -56.534 1.00 81.25 109 ILE A O 1
ATOM 903 N N . ARG A 1 110 ? 35.416 3.436 -54.309 1.00 70.31 110 ARG A N 1
ATOM 904 C CA . ARG A 1 110 ? 36.887 3.425 -54.317 1.00 70.31 110 ARG A CA 1
ATOM 905 C C . ARG A 1 110 ? 37.461 2.272 -55.146 1.00 70.31 110 ARG A C 1
ATOM 907 O O . ARG A 1 110 ? 38.460 2.466 -55.833 1.00 70.31 110 ARG A O 1
ATOM 914 N N . LEU A 1 111 ? 36.850 1.088 -55.094 1.00 69.62 111 LEU A N 1
ATOM 915 C CA . LEU A 1 111 ? 37.275 -0.082 -55.872 1.00 69.62 111 LEU A CA 1
ATOM 916 C C . LEU A 1 111 ? 36.885 0.013 -57.356 1.00 69.62 111 LEU A C 1
ATOM 918 O O . LEU A 1 111 ? 37.649 -0.430 -58.209 1.00 69.62 111 LEU A O 1
ATOM 922 N N . LYS A 1 112 ? 35.731 0.617 -57.676 1.00 69.75 112 LYS A N 1
ATOM 923 C CA . LYS A 1 112 ? 35.257 0.829 -59.058 1.00 69.75 112 LYS A CA 1
ATOM 924 C C . LYS A 1 112 ? 35.946 1.981 -59.797 1.00 69.75 112 LYS A C 1
ATOM 926 O O . LYS A 1 112 ? 35.792 2.075 -61.010 1.00 69.75 112 LYS A O 1
ATOM 931 N N . SER A 1 113 ? 36.730 2.806 -59.103 1.00 56.16 113 SER A N 1
ATOM 932 C CA . SER A 1 113 ? 37.534 3.882 -59.698 1.00 56.16 113 SER A CA 1
ATOM 933 C C . SER A 1 113 ? 39.045 3.586 -59.623 1.00 56.16 113 SER A C 1
ATOM 935 O O . SER A 1 113 ? 39.740 4.178 -58.793 1.00 56.16 113 SER A O 1
ATOM 937 N N . PRO A 1 114 ? 39.607 2.730 -60.506 1.00 54.19 114 PRO A N 1
ATOM 938 C CA . PRO A 1 114 ? 41.058 2.551 -60.625 1.00 54.19 114 PRO A CA 1
ATOM 939 C C . PRO A 1 114 ? 41.772 3.836 -61.079 1.00 54.19 114 PRO A C 1
ATOM 941 O O . PRO A 1 114 ? 42.907 4.091 -60.683 1.00 54.19 114 PRO A O 1
ATOM 944 N N . SER A 1 115 ? 41.087 4.678 -61.864 1.00 56.38 115 SER A N 1
ATOM 945 C CA . SER A 1 115 ? 41.663 5.863 -62.518 1.00 56.38 115 SER A CA 1
ATOM 946 C C . SER A 1 115 ? 42.057 6.990 -61.555 1.00 56.38 115 SER A C 1
ATOM 948 O O . SER A 1 115 ? 42.959 7.771 -61.854 1.00 56.38 115 SER A O 1
ATOM 950 N N . ASN A 1 116 ? 41.461 7.047 -60.358 1.00 54.75 116 ASN A N 1
ATOM 951 C CA . ASN A 1 116 ? 41.812 8.062 -59.359 1.00 54.75 116 ASN A CA 1
ATOM 952 C C . ASN A 1 116 ? 43.107 7.739 -58.600 1.00 54.75 116 ASN A C 1
ATOM 954 O O . ASN A 1 116 ? 43.637 8.614 -57.918 1.00 54.75 116 ASN A O 1
ATOM 958 N N . ARG A 1 117 ? 43.665 6.524 -58.735 1.00 55.62 117 ARG A N 1
ATOM 959 C CA . ARG A 1 117 ? 44.985 6.211 -58.164 1.00 55.62 117 ARG A CA 1
ATOM 960 C C . ARG A 1 117 ? 46.090 7.015 -58.851 1.00 55.62 117 ARG A C 1
ATOM 962 O O . ARG A 1 117 ? 46.949 7.546 -58.159 1.00 55.62 117 ARG A O 1
ATOM 969 N N . HIS A 1 118 ? 46.030 7.182 -60.174 1.00 55.25 118 HIS A N 1
ATOM 970 C CA . HIS A 1 118 ? 47.018 7.972 -60.918 1.00 55.25 118 HIS A CA 1
ATOM 971 C C . HIS A 1 118 ? 46.916 9.471 -60.628 1.00 55.25 118 HIS A C 1
ATOM 973 O O . HIS A 1 118 ? 47.944 10.123 -60.488 1.00 55.25 118 HIS A O 1
ATOM 979 N N . VAL A 1 119 ? 45.702 10.003 -60.456 1.00 57.28 119 VAL A N 1
ATOM 980 C CA . VAL A 1 119 ? 45.488 11.427 -60.143 1.00 57.28 119 VAL A CA 1
ATOM 981 C C . VAL A 1 119 ? 45.980 11.769 -58.735 1.00 57.28 119 VAL A C 1
ATOM 983 O O . VAL A 1 119 ? 46.602 12.807 -58.543 1.00 57.28 119 VAL A O 1
ATOM 986 N N . ILE A 1 120 ? 45.765 10.887 -57.751 1.00 57.06 120 ILE A N 1
ATOM 987 C CA . ILE A 1 120 ? 46.239 11.097 -56.373 1.00 57.06 120 ILE A CA 1
ATOM 988 C C . ILE A 1 120 ? 47.766 10.948 -56.287 1.00 57.06 120 ILE A C 1
ATOM 990 O O . ILE A 1 120 ? 48.418 11.769 -55.646 1.00 57.06 120 ILE A O 1
ATOM 994 N N . VAL A 1 121 ? 48.352 9.955 -56.968 1.00 58.31 121 VAL A N 1
ATOM 995 C CA . VAL A 1 121 ? 49.815 9.793 -57.041 1.00 58.31 121 VAL A CA 1
ATOM 996 C C . VAL A 1 121 ? 50.460 10.968 -57.783 1.00 58.31 121 VAL A C 1
ATOM 998 O O . VAL A 1 121 ? 51.468 11.484 -57.311 1.00 58.31 121 VAL A O 1
ATOM 1001 N N . SER A 1 122 ? 49.861 11.468 -58.872 1.00 59.16 122 SER A N 1
ATOM 1002 C CA . SER A 1 122 ? 50.393 12.639 -59.581 1.00 59.16 122 SER A CA 1
ATOM 1003 C C . SER A 1 122 ? 50.257 13.925 -58.766 1.00 59.16 122 SER A C 1
ATOM 1005 O O . SER A 1 122 ? 51.131 14.781 -58.850 1.00 59.16 122 SER A O 1
ATOM 1007 N N . PHE A 1 123 ? 49.191 14.079 -57.972 1.00 55.34 123 PHE A N 1
ATOM 1008 C CA . PHE A 1 123 ? 49.019 15.231 -57.080 1.00 55.34 123 PHE A CA 1
ATOM 1009 C C . PHE A 1 123 ? 50.011 15.223 -55.915 1.00 55.34 123 PHE A C 1
ATOM 1011 O O . PHE A 1 123 ? 50.551 16.272 -55.571 1.00 55.34 123 PHE A O 1
ATOM 1018 N N . LEU A 1 124 ? 50.271 14.057 -55.316 1.00 55.66 124 LEU A N 1
ATOM 1019 C CA . LEU A 1 124 ? 51.259 13.919 -54.244 1.00 55.66 124 LEU A CA 1
ATOM 1020 C C . LEU A 1 124 ? 52.690 14.078 -54.772 1.00 55.66 124 LEU A C 1
ATOM 1022 O O . LEU A 1 124 ? 53.494 14.740 -54.123 1.00 55.66 124 LEU A O 1
ATOM 1026 N N . TRP A 1 125 ? 52.984 13.575 -55.974 1.00 52.50 125 TRP A N 1
ATOM 1027 C CA . TRP A 1 125 ? 54.273 13.790 -56.634 1.00 52.50 125 TRP A CA 1
ATOM 1028 C C . TRP A 1 125 ? 54.489 15.261 -57.018 1.00 52.50 125 TRP A C 1
ATOM 1030 O O . TRP A 1 125 ? 55.549 15.799 -56.746 1.00 52.50 125 TRP A O 1
ATOM 1040 N N . LYS A 1 126 ? 53.468 15.974 -57.514 1.00 57.78 126 LYS A N 1
ATOM 1041 C CA . LYS A 1 126 ? 53.561 17.430 -57.759 1.00 57.78 126 LYS A CA 1
ATOM 1042 C C . LYS A 1 126 ? 53.742 18.277 -56.496 1.00 57.78 126 LYS A C 1
ATOM 1044 O O . LYS A 1 126 ? 54.169 19.420 -56.602 1.00 57.78 126 LYS A O 1
ATOM 1049 N N . ARG A 1 127 ? 53.337 17.771 -55.326 1.00 52.41 127 ARG A N 1
ATOM 1050 C CA . ARG A 1 127 ? 53.374 18.514 -54.055 1.00 52.41 127 ARG A CA 1
ATOM 1051 C C . ARG A 1 127 ? 54.620 18.217 -53.213 1.00 52.41 127 ARG A C 1
ATOM 1053 O O . ARG A 1 127 ? 54.960 19.036 -52.369 1.00 52.41 127 ARG A O 1
ATOM 1060 N N . TYR A 1 128 ? 55.270 17.071 -53.428 1.00 57.44 128 TYR A N 1
ATOM 1061 C CA . TYR A 1 128 ? 56.410 16.600 -52.627 1.00 57.44 128 TYR A CA 1
ATOM 1062 C C . TYR A 1 128 ? 57.577 16.022 -53.453 1.00 57.44 128 TYR A C 1
ATOM 1064 O O . TYR A 1 128 ? 58.523 15.495 -52.874 1.00 57.44 128 TYR A O 1
ATOM 1072 N N . GLY A 1 129 ? 57.516 16.066 -54.785 1.00 55.00 129 GLY A N 1
ATOM 1073 C CA . GLY A 1 129 ? 58.550 15.565 -55.689 1.00 55.00 129 GLY A CA 1
ATOM 1074 C C . GLY A 1 129 ? 59.276 16.702 -56.407 1.00 55.00 129 GLY A C 1
ATOM 1075 O O . GLY A 1 129 ? 58.695 17.305 -57.306 1.00 55.00 129 GLY A O 1
ATOM 1076 N N . SER A 1 130 ? 60.543 16.887 -56.009 1.00 46.97 130 SER A N 1
ATOM 1077 C CA . SER A 1 130 ? 61.558 17.870 -56.445 1.00 46.97 130 SER A CA 1
ATOM 1078 C C . SER A 1 130 ? 61.292 19.332 -56.100 1.00 46.97 130 SER A C 1
ATOM 1080 O O . SER A 1 130 ? 60.507 19.998 -56.804 1.00 46.97 130 SER A O 1
#